Protein AF-A0A0Q6Q6P9-F1 (afdb_monomer_lite)

Sequence (61 aa):
MHHLGIGRKHTAAPVLILIDEGTATVTHLTTGE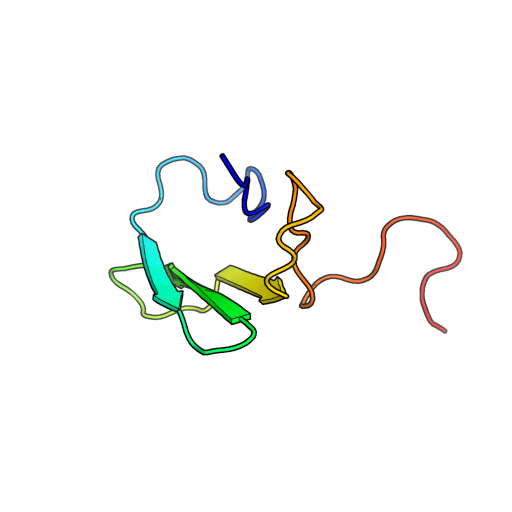VLSNHLIDADKSYWRDQNKEPGRWPGSS

pLDDT: mean 90.61, std 10.55, range [54.59, 98.25]

Structure (mmCIF, N/CA/C/O backbone):
data_AF-A0A0Q6Q6P9-F1
#
_entry.id   AF-A0A0Q6Q6P9-F1
#
loop_
_atom_site.group_PDB
_atom_site.id
_atom_site.type_symbol
_atom_site.label_atom_id
_atom_site.label_alt_id
_atom_site.label_comp_id
_atom_site.label_asym_id
_atom_site.label_entity_id
_atom_site.label_seq_id
_atom_site.pdbx_PDB_ins_code
_atom_site.Cartn_x
_atom_site.Cartn_y
_atom_site.Cartn_z
_atom_site.occupancy
_atom_site.B_iso_or_equiv
_atom_site.auth_seq_id
_atom_site.auth_comp_id
_atom_site.auth_asym_id
_atom_site.auth_atom_id
_atom_site.pdbx_PDB_model_num
ATOM 1 N N . MET A 1 1 ? 13.296 -11.482 0.533 1.00 79.56 1 MET A N 1
ATOM 2 C CA . MET A 1 1 ? 12.124 -11.038 1.323 1.00 79.56 1 MET A CA 1
ATOM 3 C C . MET A 1 1 ? 12.111 -9.518 1.269 1.00 79.56 1 MET A C 1
ATOM 5 O O . MET A 1 1 ? 13.131 -8.933 1.614 1.00 79.56 1 MET A O 1
ATOM 9 N N . HIS A 1 2 ? 11.025 -8.905 0.789 1.00 89.12 2 HIS A N 1
ATOM 10 C CA . HIS A 1 2 ? 10.885 -7.446 0.696 1.00 89.12 2 HIS A CA 1
ATOM 11 C C . HIS A 1 2 ? 9.910 -6.960 1.771 1.00 89.12 2 HIS A C 1
ATOM 13 O O . HIS A 1 2 ? 8.849 -7.554 1.956 1.00 89.12 2 HIS A O 1
ATOM 19 N N . HIS A 1 3 ? 10.280 -5.914 2.503 1.00 91.44 3 HIS A N 1
ATOM 20 C CA . HIS A 1 3 ? 9.458 -5.312 3.546 1.00 91.44 3 HIS A CA 1
ATOM 21 C C . HIS A 1 3 ? 8.782 -4.047 3.015 1.00 91.44 3 HIS A C 1
ATOM 23 O O . HIS A 1 3 ? 9.454 -3.104 2.596 1.00 91.44 3 HIS A O 1
ATOM 29 N N . LEU A 1 4 ? 7.451 -4.030 3.074 1.00 93.44 4 LEU A N 1
ATOM 30 C CA . LEU A 1 4 ? 6.606 -2.893 2.727 1.00 93.44 4 LEU A CA 1
ATOM 31 C C . LEU A 1 4 ? 6.339 -2.065 3.990 1.00 93.44 4 LEU A C 1
ATOM 33 O O . LEU A 1 4 ? 5.649 -2.508 4.910 1.00 93.44 4 LEU A O 1
ATOM 37 N N . GLY A 1 5 ? 6.915 -0.867 4.065 1.00 90.69 5 GLY A N 1
ATOM 38 C CA . GLY A 1 5 ? 6.786 -0.013 5.244 1.00 90.69 5 GLY A CA 1
ATOM 39 C C . GLY A 1 5 ? 5.461 0.751 5.284 1.00 90.69 5 GLY A C 1
ATOM 40 O O . GLY A 1 5 ? 5.381 1.826 4.700 1.00 90.69 5 GLY A O 1
ATOM 41 N N . ILE A 1 6 ? 4.461 0.259 6.029 1.00 91.94 6 ILE A N 1
ATOM 42 C CA . ILE A 1 6 ? 3.142 0.930 6.172 1.00 91.94 6 ILE A CA 1
ATOM 43 C C . ILE A 1 6 ? 3.008 1.754 7.471 1.00 91.94 6 ILE A C 1
ATOM 45 O O . ILE A 1 6 ? 2.161 2.636 7.609 1.00 91.94 6 ILE A O 1
ATOM 49 N N . GLY A 1 7 ? 3.912 1.538 8.430 1.00 89.94 7 GLY A N 1
ATOM 50 C CA . GLY A 1 7 ? 3.982 2.278 9.692 1.00 89.94 7 GLY A CA 1
ATOM 51 C C . GLY A 1 7 ? 3.207 1.639 10.850 1.00 89.94 7 GLY A C 1
ATOM 52 O O . GLY A 1 7 ? 2.200 0.958 10.679 1.00 89.94 7 GLY A O 1
ATOM 53 N N . ARG A 1 8 ? 3.679 1.898 12.077 1.00 91.12 8 ARG A N 1
ATOM 54 C CA . ARG A 1 8 ? 3.223 1.223 13.309 1.00 91.12 8 ARG A CA 1
ATOM 55 C C . ARG A 1 8 ? 1.740 1.433 13.641 1.00 91.12 8 ARG A C 1
ATOM 57 O O . ARG A 1 8 ? 1.159 0.607 14.339 1.00 91.12 8 ARG A O 1
ATOM 64 N N . LYS A 1 9 ? 1.114 2.497 13.124 1.00 93.88 9 LYS A N 1
ATOM 65 C CA . LYS A 1 9 ? -0.316 2.784 13.334 1.00 93.88 9 LYS A CA 1
ATOM 66 C C . LYS A 1 9 ? -1.248 1.701 12.765 1.00 93.88 9 LYS A C 1
ATOM 68 O O . LYS A 1 9 ? -2.379 1.602 13.212 1.00 93.88 9 LYS A O 1
ATOM 73 N N . HIS A 1 10 ? -0.764 0.876 11.833 1.00 94.06 10 HIS A N 1
ATOM 74 C CA . HIS A 1 10 ? -1.519 -0.223 11.216 1.00 94.06 10 HIS A CA 1
ATOM 75 C C . HIS A 1 10 ? -1.146 -1.606 11.774 1.00 94.06 10 HIS A C 1
ATOM 77 O O . HIS A 1 10 ? -1.360 -2.623 11.120 1.00 94.06 10 HIS A O 1
ATOM 83 N N . THR A 1 11 ? -0.553 -1.668 12.970 1.00 94.88 11 THR A N 1
ATOM 84 C CA . THR A 1 11 ? -0.216 -2.951 13.610 1.00 94.88 11 THR A CA 1
ATOM 85 C C . THR A 1 11 ? -1.466 -3.823 13.739 1.00 94.88 11 THR A C 1
ATOM 87 O O . THR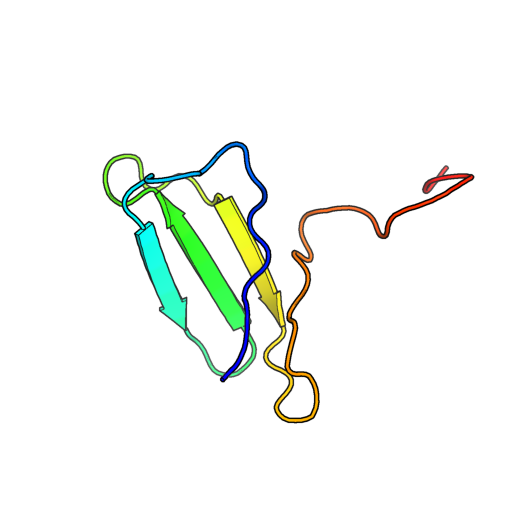 A 1 11 ? -2.487 -3.356 14.235 1.00 94.88 11 THR A O 1
ATOM 90 N N . ALA A 1 12 ? -1.362 -5.085 13.308 1.00 94.81 12 ALA A N 1
ATOM 91 C CA . ALA A 1 12 ? -2.439 -6.081 13.314 1.00 94.81 12 ALA A CA 1
ATOM 92 C C . ALA A 1 12 ? -3.681 -5.733 12.466 1.00 94.81 12 ALA A C 1
ATOM 94 O O . ALA A 1 12 ? -4.663 -6.472 12.505 1.00 94.81 12 ALA A O 1
ATOM 95 N N . ALA A 1 13 ? -3.643 -4.655 11.674 1.00 95.62 13 ALA A N 1
ATOM 96 C CA . ALA A 1 13 ? -4.708 -4.362 10.726 1.00 95.62 13 ALA A CA 1
ATOM 97 C C . ALA A 1 13 ? -4.724 -5.435 9.619 1.00 95.62 13 ALA A C 1
ATOM 99 O O . ALA A 1 13 ? -3.662 -5.756 9.075 1.00 95.62 13 ALA A O 1
ATOM 100 N N . PRO A 1 14 ? -5.891 -6.001 9.264 1.00 97.62 14 PRO A N 1
ATOM 101 C CA . PRO A 1 14 ? -5.991 -6.910 8.131 1.00 97.62 14 PRO A CA 1
ATOM 102 C C . PRO A 1 14 ? -5.798 -6.130 6.827 1.00 97.62 14 PRO A C 1
ATOM 104 O O . PRO A 1 14 ? -6.388 -5.062 6.641 1.00 97.62 14 PRO A O 1
ATOM 107 N N . VAL A 1 15 ? -4.998 -6.671 5.908 1.00 97.31 15 VAL A N 1
ATOM 108 C CA . VAL A 1 15 ? -4.649 -5.988 4.655 1.00 97.31 15 VAL A CA 1
ATOM 109 C C . VAL A 1 15 ? -4.925 -6.837 3.420 1.00 97.31 15 VAL A C 1
ATOM 111 O O . VAL A 1 15 ? -4.813 -8.061 3.458 1.00 97.31 15 VAL A O 1
ATOM 114 N N . LEU A 1 16 ? -5.236 -6.159 2.317 1.00 98.12 16 LEU A N 1
ATOM 115 C CA . LEU A 1 16 ? -5.165 -6.686 0.958 1.00 98.12 16 LEU A CA 1
ATOM 116 C C . LEU A 1 16 ? -4.041 -5.953 0.221 1.00 98.12 16 LEU A C 1
ATOM 118 O O . LEU A 1 16 ? -3.975 -4.722 0.254 1.00 98.12 16 LEU A O 1
ATOM 122 N N . ILE A 1 17 ? -3.174 -6.711 -0.447 1.00 97.38 17 ILE A N 1
ATOM 123 C CA . ILE A 1 17 ? -2.081 -6.169 -1.257 1.00 97.38 17 ILE A CA 1
ATOM 124 C C . ILE A 1 17 ? -2.427 -6.391 -2.728 1.00 97.38 17 ILE A C 1
ATOM 126 O O . ILE A 1 17 ? -2.595 -7.531 -3.159 1.00 97.38 17 ILE A O 1
ATOM 130 N N . LEU A 1 18 ? -2.534 -5.299 -3.478 1.00 97.81 18 LEU A N 1
ATOM 131 C CA . LEU A 1 18 ? -2.714 -5.301 -4.926 1.00 97.81 18 LEU A CA 1
ATOM 132 C C . LEU A 1 18 ? -1.354 -5.061 -5.574 1.00 97.81 18 LEU A C 1
ATOM 134 O O . LEU A 1 18 ? -0.661 -4.112 -5.207 1.00 97.81 18 LEU A O 1
ATOM 138 N N . ILE A 1 19 ? -0.966 -5.936 -6.496 1.00 96.94 19 ILE A N 1
ATOM 139 C CA . ILE A 1 19 ? 0.339 -5.892 -7.158 1.00 96.94 19 ILE A CA 1
ATOM 140 C C . ILE A 1 19 ? 0.108 -5.749 -8.658 1.00 96.94 19 ILE A C 1
ATOM 142 O O . ILE A 1 19 ? -0.621 -6.552 -9.243 1.00 96.94 19 ILE A O 1
ATOM 146 N N . ASP A 1 20 ? 0.742 -4.747 -9.259 1.00 96.31 20 ASP A N 1
ATOM 147 C CA . ASP A 1 20 ? 0.875 -4.610 -10.708 1.00 96.31 20 ASP A CA 1
ATOM 148 C C . ASP A 1 20 ? 2.354 -4.668 -11.125 1.00 96.31 20 ASP A C 1
ATOM 150 O O . ASP A 1 20 ? 3.216 -5.070 -10.342 1.00 96.31 20 ASP A O 1
ATOM 154 N N . GLU A 1 21 ? 2.651 -4.331 -12.382 1.00 96.62 21 GLU A N 1
ATOM 155 C CA . GLU A 1 21 ? 4.002 -4.426 -12.946 1.00 96.62 21 GLU A CA 1
ATOM 156 C C . GLU A 1 21 ? 5.051 -3.636 -12.149 1.00 96.62 21 GLU A C 1
ATOM 158 O O . GLU A 1 21 ? 6.197 -4.072 -12.038 1.00 96.62 21 GLU A O 1
ATOM 163 N N . GLY A 1 22 ? 4.675 -2.487 -11.584 1.00 96.75 22 GLY A N 1
ATOM 164 C CA . GLY A 1 22 ? 5.623 -1.561 -10.966 1.00 96.75 22 GLY A CA 1
ATOM 165 C C . GLY A 1 22 ? 5.353 -1.275 -9.499 1.00 96.75 22 GLY A C 1
ATOM 166 O O . GLY A 1 22 ? 6.210 -0.690 -8.829 1.00 96.75 22 GLY A O 1
ATOM 167 N N . THR A 1 23 ? 4.180 -1.645 -8.988 1.00 97.44 23 THR A N 1
ATOM 168 C CA . THR A 1 23 ? 3.734 -1.202 -7.676 1.00 97.44 23 THR A CA 1
ATOM 169 C C . THR A 1 23 ? 3.094 -2.292 -6.838 1.00 97.44 23 THR A C 1
ATOM 171 O O . THR A 1 23 ? 2.461 -3.228 -7.323 1.00 97.44 23 THR A O 1
ATOM 174 N N . ALA A 1 24 ? 3.251 -2.134 -5.527 1.00 97.56 24 ALA A N 1
ATOM 175 C CA . ALA A 1 24 ? 2.477 -2.846 -4.529 1.00 97.56 24 ALA A CA 1
ATOM 176 C C . ALA A 1 24 ? 1.687 -1.825 -3.702 1.00 97.56 24 ALA A C 1
ATOM 178 O O . ALA A 1 24 ? 2.264 -1.038 -2.947 1.00 97.56 24 ALA A O 1
ATOM 179 N N . THR A 1 25 ? 0.363 -1.851 -3.832 1.00 98.25 25 THR A N 1
ATOM 180 C CA . THR A 1 25 ? -0.562 -1.013 -3.061 1.00 98.25 25 THR A CA 1
ATOM 181 C C . THR A 1 25 ? -1.133 -1.814 -1.898 1.00 98.25 25 THR A C 1
ATOM 183 O O . THR A 1 25 ? -1.685 -2.898 -2.095 1.00 98.25 25 THR A O 1
ATOM 186 N N . VAL A 1 26 ? -1.030 -1.283 -0.678 1.00 97.69 26 VAL A N 1
ATOM 187 C CA . VAL A 1 26 ? -1.588 -1.910 0.528 1.00 97.69 26 VAL A CA 1
ATOM 188 C C . VAL A 1 26 ? -2.884 -1.209 0.904 1.00 97.69 26 VAL A C 1
ATOM 190 O O . VAL A 1 26 ? -2.914 0.010 1.062 1.00 97.69 26 VAL A O 1
ATOM 193 N N . THR A 1 27 ? -3.949 -1.982 1.093 1.00 98.12 27 THR A N 1
ATOM 194 C CA . THR A 1 27 ? -5.267 -1.481 1.503 1.00 98.12 27 THR A CA 1
ATOM 195 C C . THR A 1 27 ? -5.735 -2.148 2.790 1.00 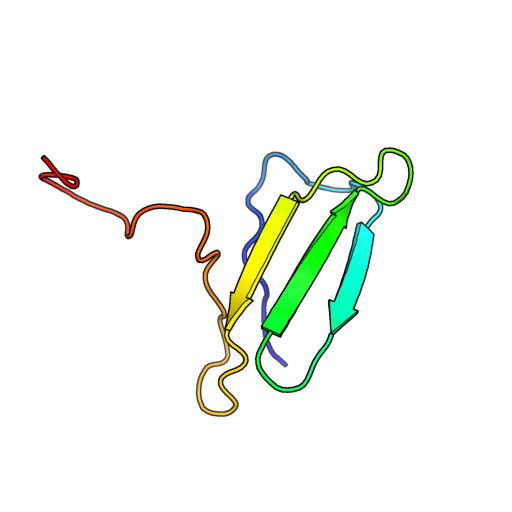98.12 27 THR A C 1
ATOM 197 O O . THR A 1 27 ? -5.4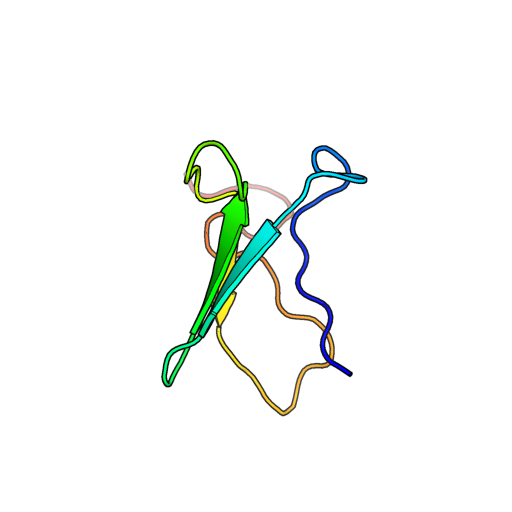01 -3.306 3.052 1.00 98.12 27 THR A O 1
ATOM 200 N N . HIS A 1 28 ? -6.516 -1.438 3.605 1.00 98.00 28 HIS A N 1
ATOM 201 C CA . HIS A 1 28 ? -7.217 -2.041 4.733 1.00 98.00 28 HIS A CA 1
ATOM 202 C C . HIS A 1 28 ? -8.319 -2.958 4.200 1.00 98.00 28 HIS A C 1
ATOM 204 O O . HIS A 1 28 ? -9.215 -2.507 3.485 1.00 98.00 28 HIS A O 1
ATOM 210 N N . LEU A 1 29 ? -8.300 -4.232 4.598 1.00 98.25 29 LEU A N 1
ATOM 211 C CA . LEU A 1 29 ? -9.150 -5.270 4.007 1.00 98.25 29 LEU A CA 1
ATOM 212 C C . LEU A 1 29 ? -10.648 -4.929 4.068 1.00 98.25 29 LEU A C 1
ATOM 214 O O . LEU A 1 29 ? -11.377 -5.160 3.111 1.00 98.25 29 LEU A O 1
ATOM 218 N N . THR A 1 30 ? -11.114 -4.390 5.197 1.00 97.69 30 THR A N 1
ATOM 219 C CA . THR A 1 30 ? -12.548 -4.129 5.417 1.00 97.69 30 THR A CA 1
ATOM 220 C C . THR A 1 30 ? -13.045 -2.816 4.814 1.00 97.69 30 THR A C 1
ATOM 222 O O . THR A 1 30 ? -14.180 -2.756 4.357 1.00 97.69 30 THR A O 1
ATOM 225 N N . THR A 1 31 ? -12.243 -1.749 4.853 1.00 97.56 31 THR A N 1
ATOM 226 C CA . THR A 1 31 ? -12.692 -0.397 4.477 1.00 97.56 31 THR A CA 1
ATOM 227 C C . THR A 1 31 ? -12.301 -0.029 3.051 1.00 97.56 31 THR A C 1
ATOM 229 O O . THR A 1 31 ? -12.865 0.909 2.499 1.00 97.56 31 THR A O 1
ATOM 232 N N . GLY A 1 32 ? -11.327 -0.730 2.462 1.00 96.81 32 GLY A N 1
ATOM 233 C CA . GLY A 1 32 ? -10.735 -0.367 1.177 1.00 96.81 32 GLY A CA 1
ATOM 234 C C . GLY A 1 32 ? -9.821 0.862 1.236 1.00 96.81 32 GLY A C 1
ATOM 235 O O . GLY A 1 32 ? -9.344 1.306 0.196 1.00 96.81 32 GLY A O 1
ATOM 236 N N . GLU A 1 33 ? -9.554 1.420 2.424 1.00 97.00 33 GLU A N 1
ATOM 237 C CA . GLU A 1 33 ? -8.641 2.557 2.585 1.00 97.00 33 GLU A CA 1
ATOM 238 C C . GLU A 1 33 ? -7.231 2.182 2.112 1.00 97.00 33 GLU A C 1
ATOM 240 O O . GLU A 1 33 ? -6.689 1.157 2.529 1.00 97.00 33 GLU A O 1
ATOM 245 N N . VAL A 1 34 ? -6.613 3.026 1.284 1.00 96.75 34 VAL A N 1
ATOM 246 C CA . VAL A 1 34 ? -5.208 2.871 0.887 1.00 96.75 34 VAL A CA 1
ATOM 247 C C . VAL A 1 34 ? -4.305 3.269 2.052 1.00 96.75 34 VAL A C 1
ATOM 249 O O . VAL A 1 34 ? -4.309 4.418 2.488 1.00 96.75 34 VAL A O 1
ATOM 252 N N . LEU A 1 35 ? -3.504 2.321 2.536 1.00 96.38 35 LEU A N 1
ATOM 253 C CA . LEU A 1 35 ? -2.600 2.510 3.671 1.00 96.38 35 LEU A CA 1
ATOM 254 C C . LEU A 1 35 ? -1.198 2.951 3.237 1.00 96.38 35 LEU A C 1
ATOM 256 O O . LEU A 1 35 ? -0.545 3.702 3.964 1.00 96.38 35 LEU A O 1
ATOM 260 N N . SER A 1 36 ? -0.736 2.480 2.075 1.00 96.56 36 SER A N 1
ATOM 261 C CA . SER A 1 36 ? 0.565 2.824 1.491 1.00 96.56 36 SER A CA 1
ATOM 262 C C . SER A 1 36 ? 0.663 2.400 0.022 1.00 96.56 36 SER A C 1
ATOM 264 O O . SER A 1 36 ? -0.066 1.513 -0.433 1.00 96.56 36 SER A O 1
ATOM 266 N N . ASN A 1 37 ? 1.603 3.005 -0.707 1.00 97.12 37 ASN A N 1
ATOM 267 C CA . ASN A 1 37 ? 1.955 2.617 -2.073 1.00 97.12 37 ASN A CA 1
ATOM 268 C C . ASN A 1 37 ? 3.472 2.456 -2.220 1.00 97.12 37 ASN A C 1
ATOM 270 O O . ASN A 1 37 ? 4.238 3.291 -1.740 1.00 97.12 37 ASN A O 1
ATOM 274 N N . HIS A 1 38 ? 3.918 1.403 -2.896 1.00 96.44 38 HIS A N 1
ATOM 275 C CA . HIS A 1 38 ? 5.328 1.033 -2.980 1.00 96.44 38 HIS A CA 1
ATOM 276 C C . HIS A 1 38 ? 5.750 0.812 -4.425 1.00 96.44 38 HIS A C 1
ATOM 278 O O . HIS A 1 38 ? 5.058 0.114 -5.154 1.00 96.44 38 HIS A O 1
ATOM 284 N N . LEU A 1 39 ? 6.914 1.340 -4.807 1.00 96.81 39 LEU A N 1
ATOM 285 C CA . LEU A 1 39 ? 7.579 0.946 -6.049 1.00 96.81 39 LEU A CA 1
ATOM 286 C C . LEU A 1 39 ? 8.291 -0.391 -5.833 1.00 96.81 39 LEU A C 1
ATOM 288 O O . LEU A 1 39 ? 9.010 -0.549 -4.842 1.00 96.81 39 LEU A O 1
ATOM 292 N N . ILE A 1 40 ? 8.093 -1.321 -6.761 1.00 95.88 40 ILE A N 1
ATOM 293 C CA . ILE A 1 40 ? 8.770 -2.614 -6.780 1.00 95.88 40 ILE A CA 1
ATOM 294 C C . ILE A 1 40 ? 10.207 -2.393 -7.245 1.00 95.88 40 ILE A C 1
ATOM 296 O O . ILE A 1 40 ? 10.463 -1.877 -8.329 1.00 95.88 40 ILE A O 1
ATOM 300 N N . ASP A 1 41 ? 11.149 -2.794 -6.401 1.00 95.00 41 ASP A N 1
ATOM 301 C CA . ASP A 1 41 ? 12.580 -2.718 -6.674 1.00 95.00 41 ASP A CA 1
ATOM 302 C C . ASP A 1 41 ? 13.234 -4.006 -6.166 1.00 95.00 41 ASP A C 1
ATOM 304 O O . ASP A 1 41 ? 13.340 -4.234 -4.954 1.00 95.00 41 ASP A O 1
ATOM 308 N N . ALA A 1 42 ? 13.629 -4.875 -7.098 1.00 93.00 42 ALA A N 1
ATOM 309 C CA . ALA A 1 42 ? 14.197 -6.183 -6.784 1.00 93.00 42 ALA A CA 1
ATOM 310 C C . ALA A 1 42 ? 15.535 -6.084 -6.030 1.00 93.00 42 ALA A C 1
ATOM 312 O O . ALA A 1 42 ? 15.865 -6.983 -5.255 1.00 93.00 42 ALA A O 1
ATOM 313 N N . ASP A 1 43 ? 16.258 -4.972 -6.182 1.00 96.44 43 ASP A N 1
ATOM 314 C CA . ASP A 1 43 ? 17.562 -4.754 -5.556 1.00 96.44 43 ASP A CA 1
ATOM 315 C C . ASP A 1 43 ? 17.436 -4.212 -4.123 1.00 96.44 43 ASP A C 1
ATOM 317 O O . ASP A 1 43 ? 18.419 -4.138 -3.379 1.00 96.44 43 ASP A O 1
ATOM 321 N N . LYS A 1 44 ? 16.219 -3.851 -3.690 1.00 92.75 44 LYS A N 1
ATOM 322 C CA . LYS A 1 44 ? 15.956 -3.307 -2.353 1.00 92.75 44 LYS A CA 1
ATOM 323 C C . LYS A 1 44 ? 15.107 -4.240 -1.512 1.00 92.75 44 LYS A C 1
ATOM 325 O O . LYS A 1 44 ? 13.955 -4.518 -1.819 1.00 92.75 44 LYS A O 1
ATOM 330 N N . SER A 1 45 ? 15.622 -4.624 -0.349 1.00 92.19 45 SER A N 1
ATOM 331 C CA . SER A 1 45 ? 14.867 -5.390 0.652 1.00 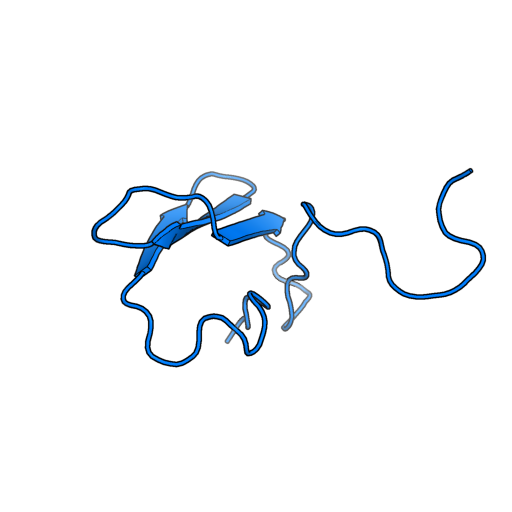92.19 45 SER A CA 1
ATOM 332 C C . SER A 1 45 ? 13.790 -4.574 1.376 1.00 92.19 45 SER A C 1
ATOM 334 O O . SER A 1 45 ? 12.931 -5.152 2.036 1.00 92.19 4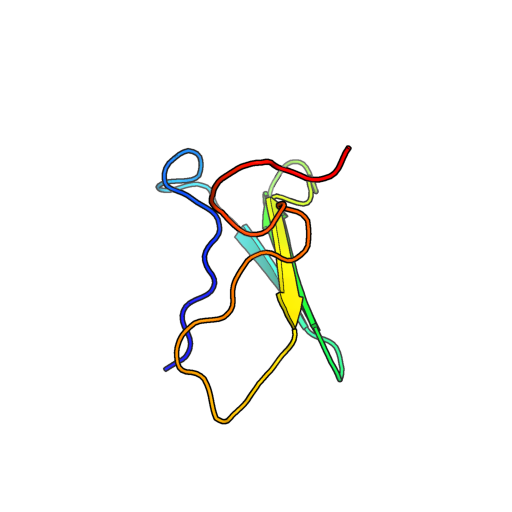5 SER A O 1
ATOM 336 N N . TYR A 1 46 ? 13.814 -3.245 1.266 1.00 92.69 46 TYR A N 1
ATOM 337 C CA . TYR A 1 46 ? 12.843 -2.347 1.884 1.00 92.69 46 TYR A CA 1
ATOM 338 C C . TYR A 1 46 ? 12.231 -1.418 0.843 1.00 92.69 46 TYR A C 1
ATOM 340 O O . TYR A 1 46 ? 12.943 -0.662 0.177 1.00 92.69 46 TYR A O 1
ATOM 348 N N . TRP A 1 47 ? 10.904 -1.435 0.750 1.00 94.19 47 TRP A N 1
ATOM 349 C CA . TRP A 1 47 ? 10.141 -0.545 -0.111 1.00 94.19 47 TRP A CA 1
ATOM 350 C C . TRP A 1 47 ? 9.413 0.481 0.749 1.00 94.19 47 TRP A C 1
ATOM 352 O O . TRP A 1 47 ? 8.497 0.171 1.517 1.00 94.19 47 TRP A O 1
ATOM 362 N N . ARG A 1 48 ? 9.857 1.734 0.638 1.00 91.25 48 ARG A N 1
ATOM 363 C CA . ARG A 1 48 ? 9.231 2.871 1.319 1.00 91.25 48 ARG A CA 1
ATOM 364 C C . ARG A 1 48 ? 7.848 3.155 0.740 1.00 91.25 48 ARG A C 1
ATOM 366 O O . ARG A 1 48 ? 7.603 2.895 -0.436 1.00 91.25 48 ARG A O 1
ATOM 373 N N . ASP A 1 49 ? 6.981 3.722 1.565 1.00 92.94 49 ASP A N 1
ATOM 374 C CA . ASP A 1 49 ? 5.729 4.317 1.109 1.00 92.94 49 ASP A CA 1
ATOM 375 C C . ASP A 1 49 ? 6.025 5.587 0.292 1.00 92.94 49 ASP A C 1
ATOM 377 O O . ASP A 1 49 ? 6.749 6.477 0.753 1.00 92.94 49 ASP A O 1
ATOM 381 N N . GLN A 1 50 ? 5.507 5.645 -0.932 1.00 91.56 50 GLN A N 1
ATOM 382 C CA . GLN A 1 50 ? 5.630 6.779 -1.849 1.00 91.56 50 GLN A CA 1
ATOM 383 C C . GLN A 1 50 ? 4.589 7.865 -1.566 1.00 91.56 50 GLN A C 1
ATOM 385 O O . GLN A 1 50 ? 4.797 9.012 -1.947 1.00 91.56 50 GLN A O 1
ATOM 390 N N . ASN A 1 51 ? 3.514 7.539 -0.840 1.00 89.88 51 ASN A N 1
ATOM 391 C CA . ASN A 1 51 ? 2.514 8.523 -0.417 1.00 89.88 51 ASN A CA 1
ATOM 392 C C . ASN A 1 51 ? 3.014 9.390 0.747 1.00 89.88 51 ASN A C 1
ATOM 394 O O . ASN A 1 51 ? 2.356 10.351 1.142 1.00 89.88 51 ASN A O 1
ATOM 398 N N . LYS A 1 52 ? 4.170 9.044 1.322 1.00 84.25 52 LYS A N 1
ATOM 399 C CA . LYS A 1 52 ? 4.818 9.812 2.379 1.00 84.25 52 LYS A CA 1
ATOM 400 C C . LYS A 1 52 ? 6.029 10.540 1.843 1.00 84.25 52 LYS A C 1
ATOM 402 O O . LYS A 1 52 ? 6.887 9.960 1.167 1.00 84.25 52 LYS A O 1
ATOM 407 N N . GLU A 1 53 ? 6.127 11.800 2.242 1.00 77.81 53 GLU A N 1
ATOM 408 C CA . GLU A 1 53 ? 7.313 12.594 1.986 1.00 77.81 53 GLU A CA 1
ATOM 409 C C . GLU A 1 53 ? 8.566 11.868 2.504 1.00 77.81 53 GLU A C 1
ATOM 411 O O . GLU A 1 53 ? 8.535 11.231 3.568 1.00 77.81 53 GLU A O 1
ATOM 416 N N . PRO A 1 54 ? 9.677 11.922 1.747 1.00 73.00 54 PRO A N 1
ATOM 417 C CA . PRO A 1 54 ? 10.961 11.447 2.236 1.00 73.00 54 PRO A CA 1
ATOM 418 C C . PRO A 1 54 ? 11.274 12.111 3.581 1.00 73.00 54 PRO A C 1
ATOM 420 O O . PRO A 1 54 ? 11.157 13.323 3.734 1.00 73.00 54 PRO A O 1
ATOM 423 N N . GLY A 1 55 ? 11.659 11.316 4.576 1.00 70.44 55 GLY A N 1
ATOM 424 C CA . GLY A 1 55 ? 11.954 11.852 5.899 1.00 70.44 55 GLY A CA 1
ATOM 425 C C . GLY A 1 55 ? 13.180 12.780 5.919 1.00 70.44 55 GLY A C 1
ATOM 426 O O . GLY A 1 55 ? 14.259 12.373 5.499 1.00 70.44 55 GLY A O 1
ATOM 427 N N . ARG A 1 56 ? 12.984 13.937 6.578 1.00 68.56 56 ARG A N 1
ATOM 428 C CA . ARG A 1 56 ? 13.926 14.886 7.226 1.00 68.56 56 ARG A CA 1
ATOM 429 C C . ARG A 1 56 ? 14.356 16.149 6.442 1.00 68.56 56 ARG A C 1
ATOM 431 O O . ARG A 1 56 ? 15.177 16.089 5.545 1.00 68.56 56 ARG A O 1
ATOM 438 N N . TRP A 1 57 ? 13.843 17.273 6.960 1.00 54.59 57 TRP A N 1
ATOM 439 C CA . TRP A 1 57 ? 14.283 18.683 7.005 1.00 54.59 57 TRP A CA 1
ATOM 440 C C . TRP A 1 57 ? 15.148 19.336 5.894 1.00 54.59 57 TRP A C 1
ATOM 442 O O . TRP A 1 57 ? 16.254 18.867 5.635 1.00 54.59 57 TRP A O 1
ATOM 452 N N . PRO A 1 58 ? 14.754 20.553 5.443 1.00 67.19 58 PRO A N 1
ATOM 453 C CA . PRO A 1 58 ? 13.379 21.056 5.479 1.00 67.19 58 PRO A CA 1
ATOM 454 C C . PRO A 1 58 ? 12.550 20.175 4.534 1.00 67.19 58 PRO A C 1
ATOM 456 O O . PRO A 1 58 ? 13.040 19.762 3.485 1.00 67.19 58 PRO A O 1
ATOM 459 N N . GLY A 1 59 ? 11.333 19.806 4.941 1.00 63.69 59 GLY A N 1
ATOM 460 C CA . GLY A 1 59 ? 10.398 19.156 4.017 1.00 63.69 59 GLY A CA 1
ATOM 461 C C . GLY A 1 59 ? 10.115 20.055 2.808 1.00 63.69 59 GLY A C 1
ATOM 462 O O . GLY A 1 59 ? 10.517 21.222 2.794 1.00 63.69 59 GLY A O 1
ATOM 463 N N . SER A 1 60 ? 9.453 19.505 1.793 1.00 66.44 60 SER A N 1
ATOM 464 C CA . SER A 1 60 ? 9.041 20.239 0.592 1.00 66.44 60 SER A CA 1
ATOM 465 C C . SER A 1 60 ? 8.346 21.556 0.980 1.00 66.44 60 SER A C 1
ATOM 467 O O . SER A 1 60 ? 7.496 21.554 1.869 1.00 66.44 60 SER A O 1
ATOM 469 N N . SER A 1 61 ? 8.771 22.671 0.371 1.00 63.66 61 SER A N 1
ATOM 470 C CA . SER A 1 61 ? 8.219 24.023 0.593 1.00 63.66 61 SER A CA 1
ATOM 471 C C . SER A 1 61 ? 6.800 24.190 0.064 1.00 63.66 61 SER A C 1
ATOM 473 O O . SER A 1 61 ? 6.467 23.506 -0.929 1.00 63.66 61 SER A O 1
#

Secondary structure (DSSP, 8-state):
--EE---GGGTT--EEEEE-SSEEEEEETTT--EEEEEE--TT-SEE--SSSPPSSSSPP-

Foldseek 3Di:
DADEPLDPVCVPFDWDWDDDPFKTWIARPPPRHTSFIFGDDPVDSYTYGPVDFDDDPDTDD

Radius of gyration: 12.47 Å; chains: 1; bounding box: 30×35×27 Å